Protein AF-A0A372DDS8-F1 (afdb_monomer)

Solvent-accessible surface area (backbone atoms only — not comparable to full-atom values): 10252 Å² total; per-residue (Å²): 140,51,72,67,59,53,51,47,50,56,51,50,57,48,47,54,55,52,49,53,53,50,49,47,32,69,73,62,46,37,42,80,43,96,89,69,51,74,50,61,45,84,91,58,86,78,74,44,76,42,75,35,84,62,76,68,61,48,65,45,25,62,68,53,42,38,53,52,54,51,45,44,57,75,54,76,86,80,78,94,64,94,63,60,72,71,57,53,49,55,48,51,55,49,43,53,49,32,52,55,50,35,52,54,48,53,53,40,30,74,77,38,58,76,42,62,85,48,73,48,65,52,51,46,51,39,24,45,69,59,49,49,62,52,47,79,70,40,88,48,75,69,37,45,54,54,57,62,49,46,54,61,88,54,79,80,86,72,50,44,67,68,61,45,48,52,52,32,51,55,55,63,76,73,110

Sequence (175 aa):
MNLFLDLSKSLLDSQFQINKHEIFIRRNESLLMEDGVVCHLSNREIVRVSVTLLDFGSFQDRTIISQFLESMLRGRLDISSVVSDSEQEQISEMNEKFNKFRDQFKELGSLAPQTIDKPFYN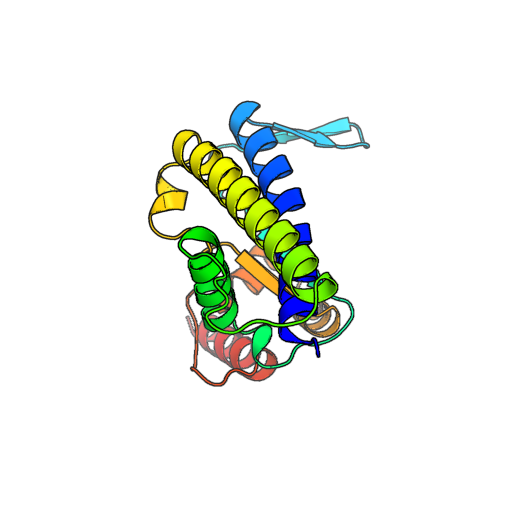CWFLSLPQLLIILDHVKTADDLQREIWKTRNFSASSLDFYMEYDWARYLYSKA

Secondary structure (DSSP, 8-state):
--HHHHHHHHHHHHHHHHHHHHHHHHHHSEEE-TTS-EEE-TTPPPPEEEEESS--GGGGSHHHHHHHHHHHHH-----SS---HHHHHHHHHHHHHHHHHHHHHHHHHHH-THHHHSTTTTEEEEEHHHHHHHHTT-SSHHHHHHHHHTTSS---S---HHHHHHHHHHHHT--

Mean predicted aligned error: 5.62 Å

Structure (mmCIF, N/CA/C/O backbone):
data_AF-A0A372DDS8-F1
#
_entry.id   AF-A0A372DDS8-F1
#
loop_
_atom_site.group_PDB
_atom_site.id
_atom_site.type_symbol
_atom_site.label_atom_id
_atom_site.label_alt_id
_atom_site.label_comp_id
_atom_site.label_asym_id
_atom_site.label_entity_id
_atom_site.label_seq_id
_atom_site.pdbx_PDB_ins_code
_atom_site.Cartn_x
_atom_site.Cartn_y
_atom_site.Cartn_z
_atom_site.occupancy
_atom_site.B_iso_or_equiv
_atom_site.auth_seq_id
_atom_site.auth_comp_id
_atom_site.auth_asym_id
_atom_site.auth_atom_id
_atom_site.pdbx_PDB_model_num
ATOM 1 N N . MET A 1 1 ? 9.180 -4.915 -23.527 1.00 47.62 1 MET A N 1
ATOM 2 C CA . MET A 1 1 ? 9.011 -3.493 -23.163 1.00 47.62 1 MET A CA 1
ATOM 3 C C . MET A 1 1 ? 7.509 -3.296 -22.915 1.00 47.62 1 MET A C 1
ATOM 5 O O . MET A 1 1 ? 6.777 -3.398 -23.878 1.00 47.62 1 MET A O 1
ATOM 9 N N . ASN A 1 2 ? 6.940 -3.194 -21.705 1.00 68.88 2 ASN A N 1
ATOM 10 C CA . ASN A 1 2 ? 7.503 -2.625 -20.483 1.00 68.88 2 ASN A CA 1
ATOM 11 C C . ASN A 1 2 ? 6.726 -2.994 -19.181 1.00 68.88 2 ASN A C 1
ATOM 13 O O . ASN A 1 2 ? 6.522 -2.127 -18.344 1.00 68.88 2 ASN A O 1
ATOM 17 N N . LEU A 1 3 ? 6.339 -4.265 -18.953 1.00 70.81 3 LEU A N 1
ATOM 18 C CA . LEU A 1 3 ? 5.601 -4.688 -17.733 1.00 70.81 3 LEU A CA 1
ATOM 19 C C . LEU A 1 3 ? 6.209 -4.140 -16.425 1.00 70.81 3 LEU A C 1
ATOM 21 O O . LEU A 1 3 ? 5.486 -3.684 -15.548 1.00 70.81 3 LEU A O 1
ATOM 25 N N . PHE A 1 4 ? 7.542 -4.134 -16.321 1.00 73.69 4 PHE A N 1
ATOM 26 C CA . PHE A 1 4 ? 8.255 -3.542 -15.189 1.00 73.69 4 PHE A CA 1
ATOM 27 C C . PHE A 1 4 ? 8.025 -2.030 -15.068 1.00 73.69 4 PHE A C 1
ATOM 29 O O . PHE A 1 4 ? 7.764 -1.552 -13.967 1.00 73.69 4 PHE A O 1
ATOM 36 N N . LEU A 1 5 ? 8.113 -1.266 -16.163 1.00 74.88 5 LEU A N 1
ATOM 37 C CA . LEU A 1 5 ? 7.866 0.178 -16.125 1.00 74.88 5 LEU A CA 1
ATOM 38 C C . LEU A 1 5 ? 6.388 0.495 -15.893 1.00 74.88 5 LEU A C 1
ATOM 40 O O . LEU A 1 5 ? 6.103 1.450 -15.179 1.00 74.88 5 LEU A O 1
ATOM 44 N N . ASP A 1 6 ? 5.464 -0.298 -16.429 1.00 78.44 6 ASP A N 1
ATOM 45 C CA . ASP A 1 6 ? 4.026 -0.106 -16.220 1.00 78.44 6 ASP A CA 1
ATOM 46 C C . ASP A 1 6 ? 3.641 -0.393 -14.764 1.00 78.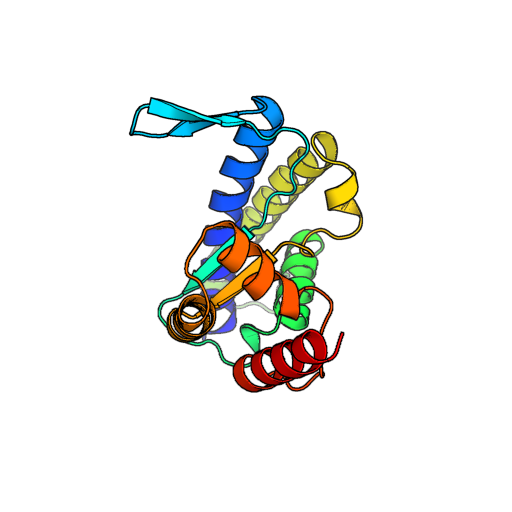44 6 ASP A C 1
ATOM 48 O O . ASP A 1 6 ? 2.978 0.430 -14.129 1.00 78.44 6 ASP A O 1
ATOM 52 N N . LEU A 1 7 ? 4.146 -1.495 -14.195 1.00 79.31 7 LEU A N 1
ATOM 53 C CA . LEU A 1 7 ? 4.013 -1.802 -12.770 1.00 79.31 7 LEU A CA 1
ATOM 54 C C . LEU A 1 7 ? 4.662 -0.710 -11.915 1.00 79.31 7 LEU A C 1
ATOM 56 O O . LEU A 1 7 ? 4.039 -0.217 -10.979 1.00 79.31 7 LEU A O 1
ATOM 60 N N . SER A 1 8 ? 5.884 -0.289 -12.260 1.00 78.94 8 SER A N 1
ATOM 61 C CA . SER A 1 8 ? 6.601 0.767 -11.537 1.00 78.94 8 SER A CA 1
ATOM 62 C C . SER A 1 8 ? 5.814 2.066 -11.524 1.00 78.94 8 SER A C 1
ATOM 64 O O . SER A 1 8 ? 5.649 2.663 -10.467 1.00 78.94 8 SER A O 1
ATOM 66 N N . LYS A 1 9 ? 5.304 2.499 -12.682 1.00 81.94 9 LYS A N 1
ATOM 67 C CA . LYS A 1 9 ? 4.507 3.722 -12.805 1.00 81.94 9 LYS A CA 1
ATOM 68 C C . LYS A 1 9 ? 3.212 3.600 -12.011 1.00 81.94 9 LYS A C 1
ATOM 70 O O . LYS A 1 9 ? 2.970 4.440 -11.156 1.00 81.94 9 LYS A O 1
ATOM 75 N N . SER A 1 10 ? 2.426 2.545 -12.233 1.00 83.62 10 SER A N 1
ATOM 76 C CA . SER A 1 10 ? 1.137 2.356 -11.557 1.00 83.62 10 SER A CA 1
ATOM 77 C C . SER A 1 10 ? 1.288 2.293 -10.036 1.00 83.62 10 SER A C 1
ATOM 79 O O . SER A 1 10 ? 0.576 2.987 -9.308 1.00 83.62 10 SER A O 1
ATOM 81 N N . LEU A 1 11 ? 2.256 1.513 -9.553 1.00 85.88 11 LEU A N 1
ATOM 82 C CA . LEU A 1 11 ? 2.488 1.347 -8.129 1.00 85.88 11 LEU A CA 1
ATOM 83 C C . LEU A 1 11 ? 3.044 2.630 -7.499 1.00 85.88 11 LEU A C 1
ATOM 85 O O . LEU A 1 11 ? 2.504 3.077 -6.490 1.00 85.88 11 LEU A O 1
ATOM 89 N N . LEU A 1 12 ? 4.070 3.258 -8.086 1.00 87.69 12 LEU A N 1
ATOM 90 C CA . LEU A 1 12 ? 4.645 4.495 -7.541 1.00 87.69 12 LEU A CA 1
ATOM 91 C C . LEU A 1 12 ? 3.653 5.650 -7.555 1.00 87.69 12 LEU A C 1
ATOM 93 O O . LEU A 1 12 ? 3.563 6.371 -6.567 1.00 87.69 12 LEU A O 1
ATOM 97 N N . ASP A 1 13 ? 2.894 5.818 -8.636 1.00 88.62 13 ASP A N 1
ATOM 98 C CA . ASP A 1 13 ? 1.908 6.892 -8.746 1.00 88.62 13 ASP A CA 1
ATOM 99 C C . ASP A 1 13 ? 0.802 6.732 -7.691 1.00 88.62 13 ASP A C 1
ATOM 101 O O . ASP A 1 13 ? 0.437 7.710 -7.032 1.00 88.62 13 ASP A O 1
ATOM 105 N N . SER A 1 14 ? 0.362 5.495 -7.429 1.00 90.19 14 SER A N 1
ATOM 106 C CA . SER A 1 14 ? -0.545 5.192 -6.317 1.00 90.19 14 SER A CA 1
ATOM 107 C C . SER A 1 14 ? 0.087 5.509 -4.955 1.00 90.19 14 SER A C 1
ATOM 109 O O . SER A 1 14 ? -0.499 6.222 -4.136 1.00 90.19 14 SER A O 1
ATOM 111 N N . GLN A 1 15 ? 1.325 5.059 -4.720 1.00 90.56 15 GLN A N 1
ATOM 112 C CA . GLN A 1 15 ? 2.032 5.327 -3.465 1.00 90.56 15 GLN A CA 1
ATOM 113 C C . GLN A 1 15 ? 2.264 6.827 -3.237 1.00 90.56 15 GLN A C 1
ATOM 115 O O . GLN A 1 15 ? 2.122 7.291 -2.109 1.00 90.56 15 GLN A O 1
ATOM 120 N N . PHE A 1 16 ? 2.547 7.616 -4.279 1.00 90.94 16 PHE A N 1
ATOM 121 C CA . PHE A 1 16 ? 2.693 9.069 -4.163 1.00 90.94 16 PHE A CA 1
ATOM 122 C C . PHE A 1 16 ? 1.429 9.740 -3.650 1.00 90.94 16 PHE A C 1
ATOM 124 O O . PHE A 1 16 ? 1.506 10.633 -2.802 1.00 90.94 16 PHE A O 1
ATOM 131 N N . GLN A 1 17 ? 0.271 9.356 -4.189 1.00 90.75 17 GLN A N 1
ATOM 132 C CA . GLN A 1 17 ? -0.999 9.918 -3.749 1.00 90.75 17 GLN A CA 1
ATOM 133 C C . GLN A 1 17 ? -1.305 9.507 -2.317 1.00 90.75 17 GLN A C 1
ATOM 135 O O . GLN A 1 17 ? -1.624 10.361 -1.491 1.00 90.75 17 GLN A O 1
ATOM 140 N N . ILE A 1 18 ? -1.153 8.223 -2.004 1.00 92.56 18 ILE A N 1
ATOM 141 C CA . ILE A 1 18 ? -1.417 7.694 -0.670 1.00 92.56 18 ILE A CA 1
ATOM 142 C C . ILE A 1 18 ? -0.507 8.355 0.374 1.00 92.56 18 ILE A C 1
ATOM 144 O O . ILE A 1 18 ? -0.996 8.831 1.396 1.00 92.56 18 ILE A O 1
ATOM 148 N N . ASN A 1 19 ? 0.794 8.475 0.096 1.00 92.00 19 ASN A N 1
ATOM 149 C CA . ASN A 1 19 ? 1.750 9.102 1.006 1.00 92.00 19 ASN A CA 1
ATOM 150 C C . ASN A 1 19 ? 1.410 10.573 1.277 1.00 92.00 19 ASN A C 1
ATOM 152 O O . ASN A 1 19 ? 1.530 11.019 2.413 1.00 92.00 19 ASN A O 1
ATOM 156 N N . LYS A 1 20 ? 0.947 11.333 0.272 1.00 92.38 20 LYS A N 1
ATOM 157 C CA . LYS A 1 20 ? 0.493 12.722 0.486 1.00 92.38 20 LYS A CA 1
ATOM 158 C C . LYS A 1 20 ? -0.660 12.792 1.483 1.00 92.38 20 LYS A C 1
ATOM 160 O O . LYS A 1 20 ? -0.633 13.637 2.374 1.00 92.38 20 LYS A O 1
ATOM 165 N N . HIS A 1 21 ? -1.647 11.908 1.342 1.00 91.88 21 HIS A N 1
ATOM 166 C CA . HIS A 1 21 ? -2.780 11.851 2.264 1.00 91.88 21 HIS A CA 1
ATOM 167 C C . HIS A 1 21 ? -2.338 11.407 3.659 1.00 91.88 21 HIS A C 1
ATOM 169 O O . HIS A 1 21 ? -2.759 11.999 4.647 1.00 91.88 21 HIS A O 1
ATOM 175 N N . GLU A 1 22 ? -1.438 10.428 3.760 1.00 92.56 22 GLU A N 1
ATOM 176 C CA . GLU A 1 22 ? -0.897 9.996 5.048 1.00 92.56 22 GLU A CA 1
ATOM 177 C C . GLU A 1 22 ? -0.126 11.124 5.752 1.00 92.56 22 GLU A C 1
ATOM 179 O O . GLU A 1 22 ? -0.385 11.399 6.922 1.00 92.56 22 GLU A O 1
ATOM 184 N N . ILE A 1 23 ? 0.757 11.832 5.041 1.00 93.38 23 ILE A N 1
ATOM 185 C CA . ILE A 1 23 ? 1.468 13.014 5.556 1.00 93.38 23 ILE A CA 1
ATOM 186 C C . ILE A 1 23 ? 0.467 14.067 6.039 1.00 93.38 23 ILE A C 1
ATOM 188 O O . ILE A 1 23 ? 0.625 14.622 7.127 1.00 93.38 23 ILE A O 1
ATOM 192 N N . PHE A 1 24 ? -0.572 14.339 5.245 1.00 93.75 24 PHE A N 1
ATOM 193 C CA . PHE A 1 24 ? -1.610 15.300 5.600 1.00 93.75 24 PHE A CA 1
ATOM 194 C C . PHE A 1 24 ? -2.326 14.905 6.898 1.00 93.75 24 PHE A C 1
ATOM 196 O O . PHE A 1 24 ? -2.412 15.720 7.815 1.00 93.75 24 PHE A O 1
ATOM 203 N N . ILE A 1 25 ? -2.790 13.660 7.013 1.00 93.81 25 ILE A N 1
ATOM 204 C CA . ILE A 1 25 ? -3.522 13.181 8.193 1.00 93.81 25 ILE A CA 1
ATOM 205 C C . ILE A 1 25 ? -2.618 13.175 9.428 1.00 93.81 25 ILE A C 1
ATOM 207 O O . ILE A 1 25 ? -3.050 13.593 10.497 1.00 93.81 25 ILE A O 1
ATOM 211 N N . ARG A 1 26 ? -1.352 12.764 9.293 1.00 92.88 26 ARG A N 1
ATOM 212 C CA . ARG A 1 26 ? -0.390 12.755 10.407 1.00 92.88 26 ARG A CA 1
ATOM 213 C C . ARG A 1 26 ? -0.018 14.153 10.895 1.00 92.88 26 ARG A C 1
ATOM 215 O O . ARG A 1 26 ? 0.264 14.320 12.071 1.00 92.88 26 ARG A O 1
ATOM 222 N N . ARG A 1 27 ? -0.027 15.162 10.020 1.00 93.75 27 ARG A N 1
ATOM 223 C CA . ARG A 1 27 ? 0.198 16.564 10.415 1.00 93.75 27 ARG A CA 1
ATOM 224 C C . ARG A 1 27 ? -0.995 17.188 11.123 1.00 93.75 27 ARG A C 1
ATOM 226 O O . ARG A 1 27 ? -0.809 17.982 12.036 1.00 93.75 27 ARG A O 1
ATOM 233 N N . ASN A 1 28 ? -2.198 16.879 10.649 1.00 94.06 28 ASN A N 1
ATOM 234 C CA . ASN A 1 28 ? -3.423 17.545 11.088 1.00 94.06 28 ASN A CA 1
ATOM 235 C C . ASN A 1 28 ? -4.210 16.737 12.132 1.00 94.06 28 ASN A C 1
ATOM 237 O O . ASN A 1 28 ? -5.252 17.202 12.593 1.00 94.06 28 ASN A O 1
ATOM 241 N N . GLU A 1 29 ? -3.766 15.517 12.464 1.00 93.94 29 GLU A N 1
ATOM 242 C CA . GLU A 1 29 ? -4.439 14.556 13.361 1.00 93.94 29 GLU A CA 1
ATOM 243 C C . GLU A 1 29 ? -5.888 14.217 12.946 1.00 93.94 29 GLU A C 1
ATOM 245 O O . GLU A 1 29 ? -6.637 13.574 13.686 1.00 93.94 29 GLU A O 1
ATOM 250 N N . SER A 1 30 ? -6.316 14.653 11.759 1.00 94.00 30 SER A N 1
ATOM 251 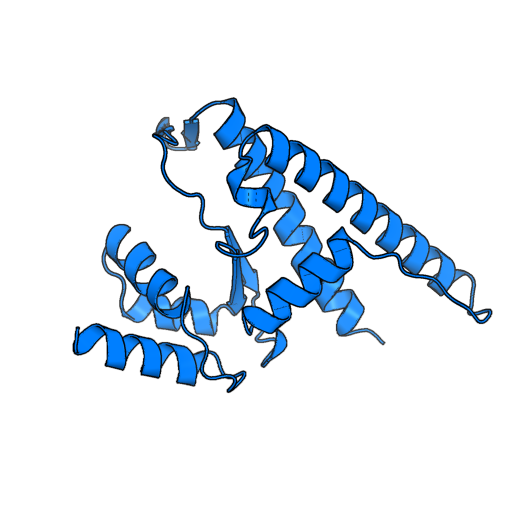C CA . SER A 1 30 ? -7.692 14.551 11.288 1.00 94.00 30 SER A CA 1
ATOM 252 C C . SER A 1 30 ? -7.820 14.756 9.776 1.00 94.00 30 SER A C 1
ATOM 254 O O . SER A 1 30 ? -6.945 15.332 9.127 1.00 94.00 30 SER A O 1
ATOM 256 N N . LEU A 1 31 ? -8.934 14.274 9.222 1.00 92.50 31 LEU A N 1
ATOM 257 C CA . LEU A 1 31 ? -9.362 14.460 7.838 1.00 92.50 31 LEU A CA 1
ATOM 258 C C . LEU A 1 31 ? -10.833 14.886 7.820 1.00 92.50 31 LEU A C 1
ATOM 260 O O . LEU A 1 31 ? -11.667 14.199 8.408 1.00 92.50 31 LEU A O 1
ATOM 264 N N . LEU A 1 32 ? -11.153 15.989 7.143 1.00 92.44 32 LEU A N 1
ATOM 265 C CA . LEU A 1 32 ? -12.536 16.392 6.878 1.00 92.44 32 LEU A CA 1
ATOM 266 C C . LEU A 1 32 ? -13.016 15.729 5.583 1.00 92.44 32 LEU A C 1
ATOM 268 O O . LEU A 1 32 ? -12.399 15.905 4.534 1.00 92.44 32 LEU A O 1
ATOM 272 N N . MET A 1 33 ? -14.105 14.978 5.675 1.00 90.00 33 MET A N 1
ATOM 273 C CA . MET A 1 33 ? -14.760 14.309 4.555 1.00 90.00 33 MET A CA 1
ATOM 274 C C . MET A 1 33 ? -15.754 15.257 3.867 1.00 90.00 33 MET A C 1
ATOM 276 O O . MET A 1 33 ? -16.203 16.241 4.458 1.00 90.00 33 MET A O 1
ATOM 280 N N . GLU A 1 34 ? -16.119 14.962 2.617 1.00 91.00 34 GLU A N 1
ATOM 281 C CA . GLU A 1 34 ? -17.042 15.801 1.829 1.00 91.00 34 GLU A CA 1
ATOM 282 C C . GLU A 1 34 ? -18.446 15.908 2.443 1.00 91.00 34 GLU A C 1
ATOM 284 O O . GLU A 1 34 ? -19.114 16.928 2.293 1.00 91.00 34 GLU A O 1
ATOM 289 N N . ASP A 1 35 ? -18.880 14.883 3.175 1.00 93.44 35 ASP A N 1
ATOM 290 C CA . ASP A 1 35 ? -20.150 14.849 3.909 1.00 93.44 35 ASP A CA 1
ATOM 291 C C . ASP A 1 35 ? -20.107 15.620 5.246 1.00 93.44 35 ASP A C 1
ATOM 293 O O . ASP A 1 35 ? -21.093 15.654 5.983 1.00 93.44 35 ASP A O 1
ATOM 297 N N . GLY A 1 36 ? -18.974 16.257 5.560 1.00 93.31 36 GLY A N 1
ATOM 298 C CA . GLY A 1 36 ? -18.748 17.015 6.787 1.00 93.31 36 GLY A CA 1
ATOM 299 C C . GLY A 1 36 ? -18.276 16.171 7.973 1.00 93.31 36 GLY A C 1
ATOM 300 O O . GLY A 1 36 ? -18.020 16.728 9.043 1.00 93.31 36 GLY A O 1
ATOM 301 N N . VAL A 1 37 ? -18.129 14.851 7.817 1.00 93.38 37 VAL A N 1
ATOM 302 C CA . VAL A 1 37 ? -17.613 13.977 8.876 1.00 93.38 37 VAL A CA 1
ATOM 303 C C . VAL A 1 37 ? -16.117 14.222 9.074 1.00 93.38 37 VAL A C 1
ATOM 305 O O . VAL A 1 37 ? -15.344 14.272 8.121 1.00 93.38 37 VAL A O 1
ATOM 308 N N . VAL A 1 38 ? -15.678 14.344 10.329 1.00 93.81 38 VAL A N 1
ATOM 309 C CA . VAL A 1 38 ? -14.254 14.459 10.672 1.00 93.81 38 VAL A CA 1
ATOM 310 C C . VAL A 1 38 ? -13.728 13.107 11.144 1.00 93.81 38 VAL A C 1
ATOM 312 O O . VAL A 1 38 ? -14.181 12.551 12.143 1.00 93.81 38 VAL A O 1
ATOM 315 N N . CYS A 1 39 ? -12.739 12.579 10.431 1.00 89.62 39 CYS A N 1
ATOM 316 C CA . CYS A 1 39 ? -12.045 11.346 10.769 1.00 89.62 39 CYS A CA 1
ATOM 317 C C . CYS A 1 39 ? -10.747 11.675 11.516 1.00 89.62 39 CYS A C 1
ATOM 319 O O . CYS A 1 39 ? -9.787 12.143 10.910 1.00 89.62 39 CYS A O 1
ATOM 321 N N . HIS A 1 40 ? -10.701 11.438 12.827 1.00 93.44 40 HIS A N 1
ATOM 322 C CA . HIS A 1 40 ? -9.515 11.696 13.656 1.00 93.44 40 HIS A CA 1
ATOM 323 C C . HIS A 1 40 ? -8.522 10.538 13.614 1.00 93.44 40 HIS A C 1
ATOM 325 O O . HIS A 1 40 ? -8.928 9.386 13.727 1.00 93.44 40 HIS A O 1
ATOM 331 N N . LEU A 1 41 ? -7.219 10.801 13.509 1.00 91.31 41 LEU A N 1
ATOM 332 C CA . LEU A 1 41 ? -6.219 9.731 13.504 1.00 91.31 41 LEU A CA 1
ATOM 333 C C . LEU A 1 41 ? -6.257 8.943 14.819 1.00 91.31 41 LEU A C 1
ATOM 335 O O . LEU A 1 41 ? -6.310 7.718 14.778 1.00 91.31 41 LEU A O 1
ATOM 339 N N . SER A 1 42 ? -6.315 9.628 15.966 1.00 89.88 42 SER A N 1
ATOM 340 C CA . SER A 1 42 ? -6.524 9.021 17.294 1.00 89.88 42 SER A CA 1
ATOM 341 C C . SER A 1 42 ? -5.577 7.850 17.588 1.00 89.88 42 SER A C 1
ATOM 343 O O . SER A 1 42 ? -5.996 6.818 18.108 1.00 89.88 42 SER A O 1
ATOM 345 N N . ASN A 1 43 ? -4.301 7.996 17.218 1.00 85.69 43 ASN A N 1
ATOM 346 C CA . ASN A 1 43 ? -3.274 6.958 17.355 1.00 85.69 43 ASN A CA 1
ATOM 347 C C . ASN A 1 43 ? -3.591 5.633 16.617 1.00 85.69 43 ASN A C 1
ATOM 349 O O . ASN A 1 43 ? -3.027 4.587 16.936 1.00 85.69 43 ASN A O 1
ATOM 353 N N . ARG A 1 44 ? -4.501 5.655 15.633 1.00 88.62 44 ARG A N 1
ATOM 354 C CA . ARG A 1 44 ? -4.798 4.510 14.765 1.00 88.62 44 ARG A CA 1
ATOM 355 C C . ARG A 1 44 ? -3.706 4.343 13.712 1.00 88.62 44 ARG A C 1
ATOM 357 O O . ARG A 1 44 ? -3.069 5.305 13.282 1.00 88.62 44 ARG A O 1
ATOM 364 N N . GLU A 1 45 ? -3.505 3.107 13.269 1.00 87.44 45 GLU A N 1
ATOM 365 C CA . GLU A 1 45 ? -2.629 2.829 12.133 1.00 87.44 45 GLU A CA 1
ATOM 366 C C . GLU A 1 45 ? -3.312 3.192 10.812 1.00 87.44 45 GLU A C 1
ATOM 368 O O . GLU A 1 45 ? -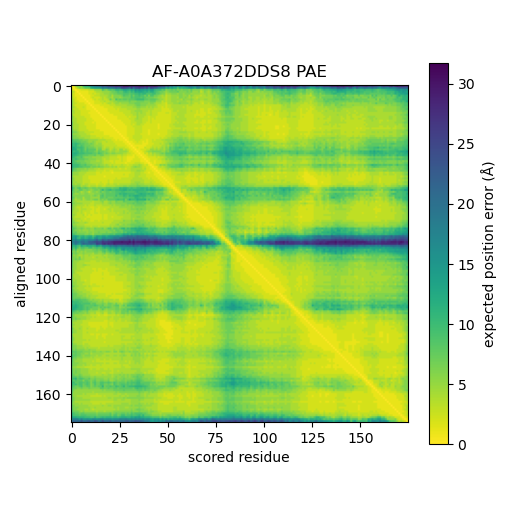4.509 2.967 10.633 1.00 87.44 45 GLU A O 1
ATOM 373 N N . ILE A 1 46 ? -2.529 3.708 9.863 1.00 90.19 46 ILE A N 1
ATOM 374 C CA . ILE A 1 46 ? -2.984 3.955 8.495 1.00 90.19 46 ILE A CA 1
ATOM 375 C C . ILE A 1 46 ? -2.655 2.724 7.650 1.00 90.19 46 ILE A C 1
ATOM 377 O O . ILE A 1 46 ? -1.504 2.289 7.567 1.00 90.19 46 ILE A O 1
ATOM 381 N N . VAL A 1 47 ? -3.694 2.164 7.036 1.00 91.06 47 VAL A N 1
ATOM 382 C CA . VAL A 1 47 ? -3.617 1.063 6.072 1.00 91.06 47 VAL A CA 1
ATOM 383 C C . VAL A 1 47 ? -3.637 1.665 4.672 1.00 91.06 47 VAL A C 1
ATOM 385 O O . VAL A 1 47 ? -4.521 2.453 4.342 1.00 91.06 47 VAL A O 1
ATOM 388 N N . ARG A 1 48 ? -2.665 1.289 3.841 1.00 91.94 48 ARG A N 1
ATOM 389 C CA . ARG A 1 48 ? -2.519 1.769 2.466 1.00 91.94 48 ARG A CA 1
ATOM 390 C C . ARG A 1 48 ? -2.922 0.668 1.501 1.00 91.94 48 ARG A C 1
ATOM 392 O O . ARG A 1 48 ? -2.268 -0.370 1.453 1.00 91.94 48 ARG A O 1
ATOM 399 N N . VAL A 1 49 ? -3.978 0.900 0.728 1.00 92.31 49 VAL A N 1
ATOM 400 C CA . VAL A 1 49 ? -4.491 -0.069 -0.247 1.00 92.31 49 VAL A CA 1
ATOM 401 C C . VAL A 1 49 ? -4.501 0.580 -1.622 1.00 92.31 49 VAL A C 1
ATOM 403 O O . VAL A 1 49 ? -5.229 1.534 -1.868 1.00 92.31 49 VAL A O 1
ATOM 406 N N . SER A 1 50 ? -3.655 0.071 -2.507 1.00 92.44 50 SER A N 1
ATOM 407 C CA . SER A 1 50 ? -3.645 0.407 -3.928 1.00 92.44 50 SER A CA 1
ATOM 408 C C . SER A 1 50 ? -4.447 -0.648 -4.682 1.00 92.44 50 SER A C 1
ATOM 410 O O . SER A 1 50 ? -4.225 -1.839 -4.470 1.00 92.44 50 SER A O 1
ATOM 412 N N . VAL A 1 51 ? -5.367 -0.229 -5.548 1.00 91.62 51 VAL A N 1
ATOM 413 C CA . VAL A 1 51 ? -6.253 -1.147 -6.277 1.00 91.62 51 VAL A CA 1
ATOM 414 C C . VAL A 1 51 ? -6.045 -0.981 -7.774 1.00 91.62 51 VAL A C 1
ATOM 416 O O . VAL A 1 51 ? -6.101 0.136 -8.288 1.00 91.62 51 VAL A O 1
ATOM 419 N N . THR A 1 52 ? -5.826 -2.086 -8.478 1.00 90.44 52 THR A N 1
ATOM 420 C CA . THR A 1 52 ? -5.712 -2.117 -9.939 1.00 90.44 52 THR A CA 1
ATOM 421 C C . THR A 1 52 ? -6.876 -2.861 -10.564 1.00 90.44 52 THR A C 1
ATOM 423 O O . THR A 1 52 ? -7.417 -3.798 -9.987 1.00 90.44 52 THR A O 1
ATOM 426 N N . LEU A 1 53 ? -7.269 -2.466 -11.777 1.00 86.38 53 LEU A N 1
ATOM 427 C CA . LEU A 1 53 ? -8.346 -3.160 -12.486 1.00 86.38 53 LEU A CA 1
ATOM 428 C C . LEU A 1 53 ? -7.939 -4.590 -12.867 1.00 86.38 53 LEU A C 1
ATOM 430 O O . LEU A 1 53 ? -8.730 -5.518 -12.730 1.00 86.38 53 LEU A O 1
ATOM 434 N N . LEU A 1 54 ? -6.704 -4.744 -13.346 1.00 81.50 54 LEU A N 1
ATOM 435 C CA . LEU A 1 54 ? -6.153 -6.019 -13.786 1.00 81.50 54 LEU A CA 1
ATOM 436 C C . LEU A 1 54 ? -5.329 -6.680 -12.682 1.00 81.50 54 LEU A C 1
ATOM 438 O O . LEU A 1 54 ? -4.759 -6.012 -11.812 1.00 81.50 54 LEU A O 1
ATOM 442 N N . ASP A 1 55 ? -5.281 -8.004 -12.757 1.00 78.81 55 ASP A N 1
ATOM 443 C CA . ASP A 1 55 ? -4.423 -8.854 -11.943 1.00 78.81 55 ASP A CA 1
ATOM 444 C C . ASP A 1 55 ? -2.996 -8.836 -12.513 1.00 78.81 55 ASP A C 1
ATOM 446 O O . ASP A 1 55 ? -2.799 -8.980 -13.723 1.00 78.81 55 ASP A O 1
ATOM 450 N N . PHE A 1 56 ? -2.007 -8.619 -11.644 1.00 80.75 56 PHE A N 1
ATOM 451 C CA . PHE A 1 56 ? -0.583 -8.677 -11.997 1.00 80.75 56 PHE A CA 1
ATOM 452 C C . PHE A 1 56 ? 0.065 -10.006 -11.553 1.00 80.75 56 PHE A C 1
ATOM 454 O O . PHE A 1 56 ? 1.291 -10.140 -11.560 1.00 80.75 56 PHE A O 1
ATOM 461 N N . GLY A 1 57 ? -0.743 -10.997 -11.173 1.00 83.75 57 GLY A N 1
ATOM 462 C CA . GLY A 1 57 ? -0.323 -12.312 -10.711 1.00 83.75 57 GLY A CA 1
ATOM 463 C C . GLY A 1 57 ? 0.552 -12.213 -9.467 1.00 83.75 57 GLY A C 1
ATOM 464 O O . GLY A 1 57 ? 0.245 -11.489 -8.521 1.00 83.75 57 GLY A O 1
ATOM 465 N N . SER A 1 58 ? 1.705 -12.881 -9.502 1.00 80.75 58 SER A N 1
ATOM 466 C CA . SER A 1 58 ? 2.669 -12.883 -8.397 1.00 80.75 58 SER A CA 1
ATOM 467 C C . SER A 1 58 ? 3.160 -11.488 -8.000 1.00 80.75 58 SER A C 1
ATOM 469 O O . SER A 1 58 ? 3.608 -11.301 -6.879 1.00 80.75 58 SER A O 1
ATOM 471 N N . PHE A 1 59 ? 3.070 -10.475 -8.867 1.00 79.12 59 PHE A N 1
ATOM 472 C CA . PHE A 1 59 ? 3.443 -9.101 -8.503 1.00 79.12 59 PHE A CA 1
ATOM 473 C C . PHE A 1 59 ? 2.457 -8.425 -7.538 1.00 79.12 59 PHE A C 1
ATOM 475 O O . PHE A 1 59 ? 2.713 -7.303 -7.107 1.00 79.12 59 PHE A O 1
ATOM 482 N N . GLN A 1 60 ? 1.352 -9.090 -7.193 1.00 80.94 60 GLN A N 1
ATOM 483 C CA . GLN A 1 60 ? 0.447 -8.686 -6.114 1.00 80.94 60 GLN A CA 1
ATOM 484 C C . GLN A 1 60 ? 0.752 -9.386 -4.781 1.00 80.94 60 GLN A C 1
ATOM 486 O O . GLN A 1 60 ? 0.132 -9.082 -3.762 1.00 80.94 60 GLN A O 1
ATOM 491 N N . ASP A 1 61 ? 1.758 -10.266 -4.755 1.00 87.88 61 ASP A N 1
ATOM 492 C CA . ASP A 1 61 ? 2.302 -10.804 -3.515 1.00 87.88 61 ASP A CA 1
ATOM 493 C C . ASP A 1 61 ? 2.949 -9.692 -2.675 1.00 87.88 61 ASP A C 1
ATOM 495 O O . ASP A 1 61 ? 3.744 -8.875 -3.155 1.00 87.88 61 ASP A O 1
ATOM 499 N N . ARG A 1 62 ? 2.625 -9.670 -1.380 1.00 86.31 62 ARG A N 1
ATOM 500 C CA . ARG A 1 62 ? 3.031 -8.591 -0.471 1.00 86.31 62 ARG A CA 1
ATOM 501 C C . ARG A 1 62 ? 4.536 -8.542 -0.249 1.00 86.31 62 ARG A C 1
ATOM 503 O O . ARG A 1 62 ? 5.083 -7.447 -0.083 1.00 86.31 62 ARG A O 1
ATOM 510 N N . THR A 1 63 ? 5.207 -9.690 -0.236 1.00 85.81 63 THR A N 1
ATOM 511 C CA . THR A 1 63 ? 6.662 -9.759 -0.098 1.00 85.81 63 THR A CA 1
ATOM 512 C C . THR A 1 63 ? 7.328 -9.196 -1.347 1.00 85.81 63 THR A C 1
ATOM 514 O O . THR A 1 63 ? 8.229 -8.365 -1.218 1.00 85.81 63 THR A O 1
ATOM 517 N N . ILE A 1 64 ? 6.833 -9.549 -2.536 1.00 88.19 64 ILE A N 1
ATOM 518 C CA . ILE A 1 64 ? 7.333 -9.007 -3.807 1.00 88.19 64 ILE A CA 1
ATOM 519 C C . ILE A 1 64 ? 7.136 -7.488 -3.871 1.00 88.19 64 ILE A C 1
ATOM 521 O O . ILE A 1 64 ? 8.100 -6.761 -4.109 1.00 88.19 64 ILE A O 1
ATOM 525 N N . ILE A 1 65 ? 5.927 -6.985 -3.599 1.00 88.94 65 ILE A N 1
ATOM 526 C CA . ILE A 1 65 ? 5.629 -5.540 -3.618 1.00 88.94 65 ILE A CA 1
ATOM 527 C C . ILE A 1 65 ? 6.515 -4.779 -2.629 1.00 88.94 65 ILE A C 1
ATOM 529 O O . ILE A 1 65 ? 7.054 -3.723 -2.963 1.00 88.94 65 ILE A O 1
ATOM 533 N N . SER A 1 66 ? 6.676 -5.305 -1.412 1.00 89.06 66 SER A N 1
ATOM 534 C CA . SER A 1 66 ? 7.483 -4.650 -0.377 1.00 89.06 66 SER A CA 1
ATOM 535 C C . SER A 1 66 ? 8.944 -4.546 -0.807 1.00 89.06 66 SER A C 1
ATOM 537 O O . SER A 1 66 ? 9.514 -3.459 -0.765 1.00 89.06 66 SER A O 1
ATOM 539 N N . GLN A 1 67 ? 9.535 -5.638 -1.301 1.00 89.12 67 GLN A N 1
ATOM 540 C CA . GLN A 1 67 ? 10.913 -5.639 -1.804 1.00 89.12 67 GLN A CA 1
ATOM 541 C C . GLN A 1 67 ? 11.090 -4.707 -3.003 1.00 89.12 67 GLN A C 1
ATOM 543 O O . GLN A 1 67 ? 12.101 -4.010 -3.119 1.00 89.12 67 GLN A O 1
ATOM 548 N N . PHE A 1 68 ? 10.099 -4.665 -3.888 1.00 89.12 68 PHE A N 1
ATOM 549 C CA . PHE A 1 68 ? 10.103 -3.799 -5.055 1.00 89.12 68 PHE A CA 1
ATOM 550 C C . PHE A 1 68 ? 10.091 -2.314 -4.663 1.00 89.12 68 PHE A C 1
ATOM 552 O O . PHE A 1 68 ? 10.944 -1.547 -5.112 1.00 89.12 68 PHE A O 1
ATOM 559 N N . LEU A 1 69 ? 9.198 -1.913 -3.754 1.00 90.25 69 LEU A N 1
ATOM 560 C CA . LEU A 1 69 ? 9.132 -0.543 -3.241 1.00 90.25 69 LEU A CA 1
ATOM 561 C C . LEU A 1 69 ? 10.373 -0.157 -2.423 1.00 90.25 69 LEU A C 1
ATOM 563 O O . LEU A 1 69 ? 10.864 0.966 -2.545 1.00 90.25 69 LEU A O 1
ATOM 567 N N . GLU A 1 70 ? 10.928 -1.076 -1.629 1.00 90.56 70 GLU A N 1
ATOM 568 C CA . GLU A 1 70 ? 12.195 -0.850 -0.919 1.00 90.56 70 GLU A CA 1
ATOM 569 C C . GLU A 1 70 ? 13.362 -0.644 -1.885 1.00 90.56 70 GLU A C 1
ATOM 571 O O . GLU A 1 70 ? 14.205 0.232 -1.667 1.00 90.56 70 GLU A O 1
ATOM 576 N N . SER A 1 71 ? 13.383 -1.405 -2.979 1.00 89.19 71 SER A N 1
ATOM 577 C CA . SER A 1 71 ? 14.383 -1.260 -4.035 1.00 89.19 71 SER A CA 1
ATOM 578 C C . SER A 1 71 ? 14.288 0.109 -4.704 1.00 89.19 71 SER A C 1
ATOM 580 O O . SER A 1 71 ? 15.313 0.734 -4.951 1.00 89.19 71 SER A O 1
ATOM 582 N N . MET A 1 72 ? 13.081 0.634 -4.925 1.00 87.50 72 MET A N 1
ATOM 583 C CA . MET A 1 72 ? 12.877 1.991 -5.456 1.00 87.50 72 MET A CA 1
ATOM 584 C C . MET A 1 72 ? 13.278 3.081 -4.462 1.00 87.50 72 MET A C 1
ATOM 586 O O . MET A 1 72 ? 13.839 4.106 -4.844 1.00 87.50 72 MET A O 1
ATOM 590 N N . LEU A 1 73 ? 13.024 2.857 -3.171 1.00 87.69 73 LEU A N 1
ATOM 591 C CA . LEU A 1 73 ? 13.383 3.800 -2.117 1.00 87.69 73 LEU A CA 1
ATOM 592 C C . LEU A 1 73 ? 14.909 3.961 -1.995 1.00 87.69 73 LEU A C 1
ATOM 594 O O . LEU A 1 73 ? 15.414 5.074 -1.807 1.00 87.69 73 LEU A O 1
ATOM 598 N N . ARG A 1 74 ? 15.651 2.855 -2.116 1.00 87.44 74 ARG A N 1
ATOM 599 C CA . ARG A 1 74 ? 17.108 2.801 -1.896 1.00 87.44 74 ARG A CA 1
ATOM 600 C C . ARG A 1 74 ? 17.931 2.884 -3.180 1.00 87.44 74 ARG A C 1
ATOM 602 O O . ARG A 1 74 ? 19.082 3.307 -3.134 1.00 87.44 74 ARG A O 1
ATOM 609 N N . GLY A 1 75 ? 17.358 2.469 -4.301 1.00 85.00 75 GLY A N 1
ATOM 610 C CA . GLY A 1 75 ? 18.052 2.306 -5.568 1.00 85.00 75 GLY A CA 1
ATOM 611 C C . GLY A 1 75 ? 18.053 3.546 -6.457 1.00 85.00 75 GLY A C 1
ATOM 612 O O . GLY A 1 75 ? 17.458 4.588 -6.165 1.00 85.00 75 GLY A O 1
ATOM 613 N N . ARG A 1 76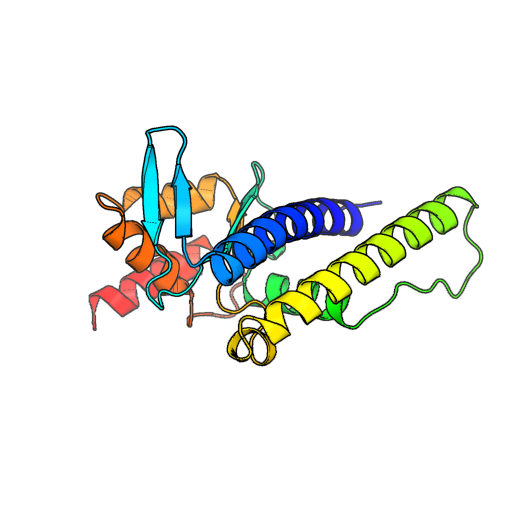 ? 18.750 3.390 -7.580 1.00 83.94 76 ARG A N 1
ATOM 614 C CA . ARG A 1 76 ? 18.769 4.282 -8.737 1.00 83.94 76 ARG A CA 1
ATOM 615 C C . ARG A 1 76 ? 18.902 3.400 -9.973 1.00 83.94 76 ARG A C 1
ATOM 617 O O . ARG A 1 76 ? 19.615 2.400 -9.928 1.00 83.94 76 ARG A O 1
ATOM 624 N N . LEU A 1 77 ? 18.222 3.759 -11.053 1.00 81.00 77 LEU A N 1
ATOM 625 C CA . LEU A 1 77 ? 18.434 3.121 -12.346 1.00 81.00 77 LEU A CA 1
ATOM 626 C C . LEU A 1 77 ? 19.662 3.748 -13.007 1.00 81.00 77 LEU A C 1
ATOM 628 O O . LEU A 1 77 ? 19.734 4.973 -13.138 1.00 81.00 77 LEU A O 1
ATOM 632 N N . ASP A 1 78 ? 20.609 2.908 -13.405 1.00 79.62 78 ASP A N 1
ATOM 633 C CA . ASP A 1 78 ? 21.797 3.300 -14.156 1.00 79.62 78 ASP A CA 1
ATOM 634 C C . ASP A 1 78 ? 21.915 2.413 -15.397 1.00 79.62 78 ASP A C 1
ATOM 636 O O . ASP A 1 78 ? 21.602 1.220 -15.338 1.00 79.62 78 ASP A O 1
ATOM 640 N N . ILE A 1 79 ? 22.335 2.992 -16.521 1.00 70.69 79 ILE A N 1
ATOM 641 C CA . ILE A 1 79 ? 22.521 2.261 -17.774 1.00 70.69 79 ILE A CA 1
ATOM 642 C C . ILE A 1 79 ? 24.012 2.226 -18.083 1.00 70.69 79 ILE A C 1
ATOM 644 O O . ILE A 1 79 ? 24.637 3.250 -18.335 1.00 70.69 79 ILE A O 1
ATOM 648 N N . SER A 1 80 ? 24.581 1.024 -18.116 1.00 66.94 80 SER A N 1
ATOM 649 C CA . SER A 1 80 ? 25.996 0.808 -18.431 1.00 66.94 80 SER A CA 1
ATOM 650 C C . SER A 1 80 ? 26.308 0.776 -19.934 1.00 66.94 80 SER A C 1
ATOM 652 O O . SER A 1 80 ? 27.478 0.749 -20.309 1.00 66.94 80 SER A O 1
ATOM 654 N N . SER A 1 81 ? 25.298 0.774 -20.810 1.00 60.47 81 SER A N 1
ATOM 655 C CA . SER A 1 81 ? 25.467 0.700 -22.268 1.00 60.47 81 SER A CA 1
ATOM 656 C C . SER A 1 81 ? 24.532 1.666 -22.994 1.00 60.47 81 SER A C 1
ATOM 658 O O . SER A 1 81 ? 23.377 1.808 -22.619 1.00 60.47 81 SER A O 1
ATOM 660 N N . VAL A 1 82 ? 25.051 2.367 -24.003 1.00 55.56 82 VAL A N 1
ATOM 661 C CA . VAL A 1 82 ? 24.331 3.419 -24.736 1.00 55.56 82 VAL A CA 1
ATOM 662 C C . VAL A 1 82 ? 23.086 2.833 -25.396 1.00 55.56 82 VAL A C 1
ATOM 664 O O . VAL A 1 82 ? 23.195 2.017 -26.311 1.00 55.56 82 VAL A O 1
ATOM 667 N N . VAL A 1 83 ? 21.914 3.277 -24.952 1.00 66.00 83 VAL A N 1
ATOM 668 C CA . VAL A 1 83 ? 20.651 3.057 -25.655 1.00 66.00 83 VAL A CA 1
ATOM 669 C C . VAL A 1 83 ? 20.043 4.412 -26.000 1.00 66.00 83 VAL A C 1
ATOM 671 O O . VAL A 1 83 ? 20.414 5.421 -25.406 1.00 66.00 83 VAL A O 1
ATOM 674 N N . SER A 1 84 ? 19.194 4.430 -27.029 1.00 77.75 84 SER A N 1
ATOM 675 C CA . SER A 1 84 ? 18.604 5.621 -27.658 1.00 77.75 84 SER A CA 1
ATOM 676 C C . SER A 1 84 ? 18.215 6.738 -26.681 1.00 77.75 84 SER A C 1
ATOM 678 O O . SER A 1 84 ? 17.732 6.448 -25.588 1.00 77.75 84 SER A O 1
ATOM 680 N N . ASP A 1 85 ? 18.295 7.997 -27.127 1.00 79.38 85 ASP A N 1
ATOM 681 C CA . ASP A 1 85 ? 17.951 9.194 -26.336 1.00 79.38 85 ASP A CA 1
ATOM 682 C C . ASP A 1 85 ? 16.602 9.079 -25.593 1.00 79.38 85 ASP A C 1
ATOM 684 O O . ASP A 1 85 ? 16.477 9.504 -24.445 1.00 79.38 85 ASP A O 1
ATOM 688 N N . SER A 1 86 ? 15.605 8.426 -26.206 1.00 80.44 86 SER A N 1
ATOM 689 C CA . SER A 1 86 ? 14.277 8.212 -25.609 1.00 80.44 86 SER A CA 1
ATOM 690 C C . SER A 1 86 ? 14.300 7.337 -24.349 1.00 80.44 86 SER A C 1
ATOM 692 O O . SER A 1 86 ? 13.542 7.575 -23.410 1.00 80.44 86 SER A O 1
ATOM 694 N N . GLU A 1 87 ? 15.161 6.322 -24.294 1.00 77.06 87 GLU A N 1
ATOM 695 C CA . GLU A 1 87 ? 15.275 5.459 -23.115 1.00 77.06 87 GLU A CA 1
ATOM 696 C C . GLU A 1 87 ? 16.036 6.154 -21.985 1.00 77.06 87 GLU A C 1
ATOM 698 O O . GLU A 1 87 ? 15.683 6.012 -20.812 1.00 77.06 87 GLU A O 1
ATOM 703 N N . GLN A 1 88 ? 17.037 6.964 -22.333 1.00 81.81 88 GLN A N 1
ATOM 704 C CA . GLN A 1 88 ? 17.758 7.782 -21.366 1.00 81.81 88 GLN A CA 1
ATOM 705 C C . GLN A 1 88 ? 16.830 8.806 -20.696 1.00 81.81 88 GLN A C 1
ATOM 707 O O . GLN A 1 88 ? 16.891 8.985 -19.476 1.00 81.81 88 GLN A O 1
ATOM 712 N N . GLU A 1 89 ? 15.928 9.420 -21.464 1.00 84.00 89 GLU A N 1
ATOM 713 C CA . GLU A 1 89 ? 14.887 10.310 -20.945 1.00 84.00 89 GLU A CA 1
ATOM 714 C C . GLU A 1 89 ? 13.943 9.572 -19.982 1.00 84.00 89 GLU A C 1
ATOM 716 O O . GLU A 1 89 ? 13.792 9.994 -18.834 1.00 84.00 89 GLU A O 1
ATOM 721 N N . GLN A 1 90 ? 13.403 8.411 -20.377 1.00 82.69 90 GLN A N 1
ATOM 722 C CA . GLN A 1 90 ? 12.523 7.604 -19.514 1.00 82.69 90 GLN A CA 1
ATOM 723 C C . GLN A 1 90 ? 13.182 7.209 -18.185 1.00 82.69 90 GLN A C 1
ATOM 725 O O . GLN A 1 90 ? 12.528 7.192 -17.138 1.00 82.69 90 GLN A O 1
ATOM 730 N N . ILE A 1 91 ? 14.477 6.885 -18.201 1.00 83.25 91 ILE A N 1
ATOM 731 C CA . ILE A 1 91 ? 15.213 6.553 -16.978 1.00 83.25 91 ILE A CA 1
ATOM 732 C C . ILE A 1 91 ? 15.463 7.789 -16.119 1.00 83.25 91 ILE A C 1
ATOM 734 O O . ILE A 1 91 ? 15.365 7.702 -14.891 1.00 83.25 91 ILE A O 1
ATOM 738 N N . SER A 1 92 ? 15.752 8.938 -16.730 1.00 86.56 92 SER A N 1
ATOM 739 C CA . SER A 1 92 ? 15.865 10.199 -15.996 1.00 86.56 92 SER A CA 1
ATOM 740 C C . SER A 1 92 ? 14.555 10.527 -15.275 1.00 86.56 92 SER A C 1
ATOM 742 O O . SER A 1 92 ? 14.563 10.732 -14.061 1.00 86.56 92 SER A O 1
ATOM 744 N N . GLU A 1 93 ? 13.422 10.455 -15.979 1.00 87.44 93 GLU A N 1
ATOM 745 C CA . GLU A 1 93 ? 12.090 10.655 -15.396 1.00 87.44 93 GLU A CA 1
ATOM 746 C C . GLU A 1 93 ? 11.810 9.685 -14.238 1.00 87.44 93 GLU A C 1
ATOM 748 O O . GLU A 1 93 ? 11.289 10.074 -13.189 1.00 87.44 93 GLU A O 1
ATOM 753 N N . MET A 1 94 ? 12.174 8.409 -14.396 1.00 85.19 94 MET A N 1
ATOM 754 C CA . MET A 1 94 ? 11.974 7.408 -13.350 1.00 85.19 94 MET A CA 1
ATOM 755 C C . MET A 1 94 ? 12.846 7.682 -12.117 1.00 85.19 94 MET A C 1
ATOM 757 O O . MET A 1 94 ? 12.369 7.596 -10.986 1.00 85.19 94 MET A O 1
ATOM 761 N N . ASN A 1 95 ? 14.106 8.071 -12.313 1.00 88.62 95 ASN A N 1
ATOM 762 C CA . ASN A 1 95 ? 14.999 8.448 -11.219 1.00 88.62 95 ASN A CA 1
ATOM 763 C C . ASN A 1 95 ? 14.511 9.708 -10.486 1.00 88.62 95 ASN A C 1
ATOM 765 O O . ASN A 1 95 ? 14.615 9.785 -9.260 1.00 88.62 95 ASN A O 1
ATOM 769 N N . GLU A 1 96 ? 13.928 10.677 -11.196 1.00 90.06 96 GLU A N 1
ATOM 770 C CA . GLU A 1 96 ? 13.264 11.818 -10.560 1.00 90.06 96 GLU A CA 1
ATOM 771 C C . GLU A 1 96 ? 12.076 11.383 -9.699 1.00 90.06 96 GLU A C 1
ATOM 773 O O . GLU A 1 96 ? 11.919 11.875 -8.576 1.00 90.06 96 GLU A O 1
ATOM 778 N N . LYS A 1 97 ? 11.260 10.434 -10.179 1.00 89.19 97 LYS A N 1
ATOM 779 C CA . LYS A 1 97 ? 10.200 9.829 -9.362 1.00 89.19 97 LYS A CA 1
ATOM 780 C C . LYS A 1 97 ? 10.795 9.161 -8.120 1.00 89.19 97 LYS A C 1
ATOM 782 O O . LYS A 1 97 ? 10.343 9.447 -7.016 1.00 89.19 97 LYS A O 1
ATOM 787 N N . PHE A 1 98 ? 11.846 8.353 -8.246 1.00 90.31 98 PHE A N 1
ATOM 788 C CA . PHE A 1 98 ? 12.474 7.700 -7.087 1.00 90.31 98 PHE A CA 1
ATOM 789 C C . PHE A 1 98 ? 12.962 8.716 -6.044 1.00 90.31 98 PHE A C 1
ATOM 791 O O . PHE A 1 98 ? 12.763 8.519 -4.845 1.00 90.31 98 PHE A O 1
ATOM 798 N N . ASN A 1 99 ? 13.535 9.841 -6.482 1.00 91.44 99 ASN A N 1
ATOM 799 C CA . ASN A 1 99 ? 13.950 10.914 -5.578 1.00 91.44 99 ASN A CA 1
ATOM 800 C C . ASN A 1 99 ? 12.756 11.550 -4.855 1.00 91.44 99 ASN A C 1
ATOM 802 O O . ASN A 1 99 ? 12.771 11.635 -3.627 1.00 91.44 99 ASN A O 1
ATOM 806 N N . LYS A 1 100 ? 11.683 11.898 -5.581 1.00 91.44 100 LYS A N 1
ATOM 807 C CA . LYS A 1 100 ? 10.436 12.401 -4.976 1.00 91.44 100 LYS A CA 1
ATOM 808 C C . LYS A 1 100 ? 9.856 11.408 -3.966 1.00 91.44 100 LYS A C 1
ATOM 810 O O . LYS A 1 100 ? 9.361 11.812 -2.917 1.00 91.44 100 LYS A O 1
ATOM 815 N N . PHE A 1 101 ? 9.934 10.111 -4.266 1.00 90.69 101 PHE A N 1
ATOM 816 C CA . PHE A 1 101 ? 9.414 9.051 -3.400 1.00 90.69 101 PHE A CA 1
ATOM 817 C C . PHE A 1 101 ? 10.212 8.967 -2.108 1.00 90.69 101 PHE A C 1
ATOM 819 O O . PHE A 1 101 ? 9.640 8.927 -1.020 1.00 90.69 101 PHE A O 1
ATOM 826 N N . ARG A 1 102 ? 11.539 9.051 -2.220 1.00 91.44 102 ARG A N 1
ATOM 827 C CA . ARG A 1 102 ? 12.445 9.095 -1.077 1.00 91.44 102 ARG A CA 1
ATOM 828 C C . ARG A 1 102 ? 12.205 10.311 -0.192 1.00 91.44 102 ARG A C 1
ATOM 830 O O . ARG A 1 102 ? 12.242 10.174 1.026 1.00 91.44 102 ARG A O 1
ATOM 837 N N . ASP A 1 103 ? 11.948 11.476 -0.773 1.00 92.69 103 ASP A N 1
ATOM 838 C CA . ASP A 1 103 ? 11.717 12.692 0.006 1.00 92.69 103 ASP A CA 1
ATOM 839 C C . ASP A 1 103 ? 10.386 12.645 0.769 1.00 92.69 103 ASP A C 1
ATOM 841 O O . ASP A 1 103 ? 10.371 12.942 1.963 1.00 92.69 103 ASP A O 1
ATOM 845 N N . GLN A 1 104 ? 9.310 12.143 0.151 1.00 91.31 104 GLN A N 1
ATOM 846 C CA . GLN A 1 104 ? 8.064 11.858 0.877 1.00 91.31 104 GLN A CA 1
ATOM 847 C C . GLN A 1 104 ? 8.262 10.833 1.993 1.00 91.31 104 GLN A C 1
ATOM 849 O O . GLN A 1 104 ? 7.681 10.960 3.067 1.00 91.31 104 GLN A O 1
ATOM 854 N N . PHE A 1 105 ? 9.083 9.810 1.754 1.00 90.44 105 PHE A N 1
ATOM 855 C CA . PHE A 1 105 ? 9.326 8.778 2.751 1.00 90.44 105 PHE A CA 1
ATOM 856 C C . PHE A 1 105 ? 10.145 9.299 3.944 1.00 90.44 105 PHE A C 1
ATOM 858 O O . PHE A 1 105 ? 9.874 8.934 5.085 1.00 90.44 105 PHE A O 1
ATOM 865 N N . LYS A 1 106 ? 11.105 10.206 3.714 1.00 90.81 106 LYS A N 1
ATOM 866 C CA . LYS A 1 106 ? 11.817 10.913 4.796 1.00 90.81 106 LYS A CA 1
ATOM 867 C C . LYS A 1 106 ? 10.865 11.761 5.639 1.00 90.81 106 LYS A C 1
ATOM 869 O O . LYS A 1 106 ? 10.983 11.782 6.860 1.00 90.81 106 LYS A O 1
ATOM 874 N N . GLU A 1 107 ? 9.936 12.457 4.991 1.00 92.50 107 GLU A N 1
ATOM 875 C CA . GLU A 1 107 ? 8.912 13.259 5.663 1.00 92.50 107 GLU A CA 1
ATOM 876 C C . GLU A 1 107 ? 7.944 12.386 6.472 1.00 92.50 107 GLU A C 1
ATOM 878 O O . GLU A 1 107 ? 7.651 12.693 7.623 1.00 92.50 107 GLU A O 1
ATOM 883 N N . LEU A 1 108 ? 7.505 11.251 5.924 1.00 90.38 108 LEU A N 1
ATOM 884 C CA . LEU A 1 108 ? 6.732 10.260 6.677 1.00 90.38 108 LEU A CA 1
ATOM 885 C C . LEU A 1 108 ? 7.507 9.734 7.886 1.00 90.38 108 LEU A C 1
ATOM 887 O O . LEU A 1 108 ? 6.943 9.644 8.973 1.00 90.38 108 LEU A O 1
ATOM 891 N N . GLY A 1 109 ? 8.800 9.448 7.725 1.00 89.25 109 GLY A N 1
ATOM 892 C CA . GLY A 1 109 ? 9.653 8.975 8.810 1.00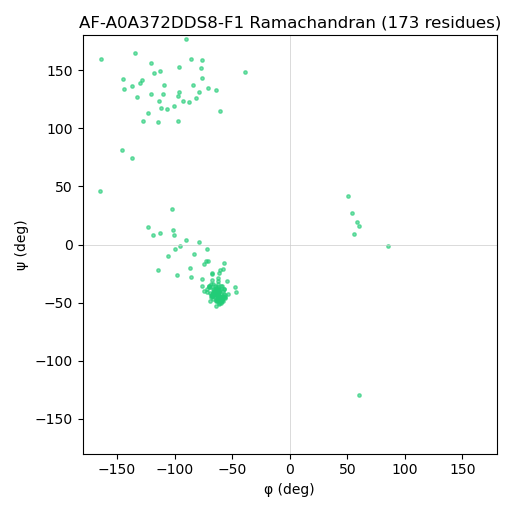 89.25 109 GLY A CA 1
ATOM 893 C C . GLY A 1 109 ? 9.803 9.976 9.960 1.00 89.25 109 GLY A C 1
ATOM 894 O O . GLY A 1 109 ? 9.910 9.558 11.110 1.00 89.25 109 GLY A O 1
ATOM 895 N N . SER A 1 110 ? 9.762 11.287 9.691 1.00 91.56 110 SER A N 1
ATOM 896 C CA . SER A 1 110 ? 9.801 12.301 10.756 1.00 91.56 110 SER A CA 1
ATOM 897 C C . SER A 1 110 ? 8.469 12.441 11.499 1.00 91.56 110 SER A C 1
ATOM 899 O O . SER A 1 110 ? 8.468 12.756 12.687 1.00 91.56 110 SER A O 1
ATOM 901 N N . LEU A 1 111 ? 7.346 12.172 10.826 1.00 90.44 111 LEU A N 1
ATOM 902 C CA . LEU A 1 111 ? 5.999 12.217 11.406 1.00 90.44 111 LEU A CA 1
ATOM 903 C C . LEU A 1 111 ? 5.594 10.904 12.096 1.00 90.44 111 LEU A C 1
ATOM 905 O O . LEU A 1 111 ? 4.771 10.910 13.007 1.00 90.44 111 LEU A O 1
ATOM 909 N N . ALA A 1 112 ? 6.136 9.774 11.648 1.00 86.56 112 ALA A N 1
ATOM 910 C CA . ALA A 1 112 ? 5.832 8.442 12.158 1.00 86.56 112 ALA A CA 1
ATOM 911 C C . ALA A 1 112 ? 7.084 7.552 12.112 1.00 86.56 112 ALA A C 1
ATOM 913 O O . ALA A 1 112 ? 7.226 6.740 11.193 1.00 86.56 112 ALA A O 1
ATOM 914 N N . PRO A 1 113 ? 7.988 7.658 13.102 1.00 83.75 113 PRO A N 1
ATOM 915 C CA . PRO A 1 113 ? 9.259 6.927 13.117 1.00 83.75 113 PRO A CA 1
ATOM 916 C C . PRO A 1 113 ? 9.117 5.406 12.969 1.00 83.75 113 PRO A C 1
ATOM 918 O O . PRO A 1 113 ? 9.945 4.768 12.329 1.00 83.75 113 PRO A O 1
ATOM 921 N N . GLN A 1 114 ? 8.025 4.821 13.468 1.00 79.12 114 GLN A N 1
ATOM 922 C CA . GLN A 1 114 ? 7.711 3.395 13.326 1.00 79.12 114 GLN A CA 1
ATOM 923 C C . GLN A 1 114 ? 7.549 2.938 11.866 1.00 79.12 114 GLN A C 1
ATOM 925 O O . GLN A 1 114 ? 7.684 1.754 11.566 1.00 79.12 114 GLN A O 1
ATOM 930 N N . THR A 1 115 ? 7.265 3.864 10.945 1.00 76.19 115 THR A N 1
ATOM 931 C CA . THR A 1 115 ? 7.187 3.561 9.509 1.00 76.19 115 THR A CA 1
ATOM 932 C C . THR A 1 115 ? 8.566 3.349 8.889 1.00 76.19 115 THR A C 1
ATOM 934 O O . THR A 1 115 ? 8.652 2.748 7.827 1.00 76.19 115 THR A O 1
ATOM 937 N N . ILE A 1 116 ? 9.655 3.767 9.542 1.00 78.06 116 ILE A N 1
ATOM 938 C CA . ILE A 1 116 ? 11.017 3.616 9.012 1.00 78.06 116 ILE A CA 1
ATOM 939 C C . ILE A 1 116 ? 11.469 2.151 9.059 1.00 78.06 116 ILE A C 1
ATOM 941 O O . ILE A 1 116 ? 12.075 1.672 8.101 1.00 78.06 116 ILE A O 1
ATOM 945 N N . ASP A 1 117 ? 11.150 1.434 10.140 1.00 80.75 117 ASP A N 1
ATOM 946 C CA . ASP A 1 117 ? 11.611 0.054 10.342 1.00 80.75 117 ASP A CA 1
ATOM 947 C C . ASP A 1 117 ? 10.946 -0.927 9.375 1.00 80.75 117 ASP A C 1
ATOM 949 O O . ASP A 1 117 ? 11.570 -1.886 8.920 1.00 80.75 117 ASP A O 1
ATOM 953 N N . LYS A 1 118 ? 9.661 -0.703 9.074 1.00 83.44 118 LYS A N 1
ATOM 954 C CA . LYS A 1 118 ? 8.874 -1.563 8.184 1.00 83.44 118 LYS A CA 1
ATOM 955 C C . LYS A 1 118 ? 8.016 -0.727 7.227 1.00 83.44 118 LYS A C 1
ATOM 957 O O . LYS A 1 118 ? 6.790 -0.663 7.378 1.00 83.44 118 LYS A O 1
ATOM 962 N N . PRO A 1 119 ? 8.647 -0.114 6.213 1.00 83.81 119 PRO A N 1
ATOM 963 C CA . PRO A 1 119 ? 8.062 0.937 5.387 1.00 83.81 119 PRO A CA 1
ATOM 964 C C . PRO A 1 119 ? 6.831 0.526 4.603 1.00 83.81 119 PRO A C 1
ATOM 966 O O . PRO A 1 119 ? 6.022 1.392 4.298 1.00 83.81 119 PRO A O 1
ATOM 969 N N . PHE A 1 120 ? 6.642 -0.760 4.304 1.00 88.81 120 PHE A N 1
ATOM 970 C CA . PHE A 1 120 ? 5.512 -1.256 3.508 1.00 88.81 120 PHE A CA 1
ATOM 971 C C . PHE A 1 120 ? 4.676 -2.313 4.240 1.00 88.81 120 PHE A C 1
ATOM 973 O O . PHE A 1 120 ? 3.824 -2.959 3.639 1.00 88.81 120 PHE A O 1
ATOM 980 N N . TYR A 1 121 ? 4.842 -2.442 5.561 1.00 86.81 121 TYR A N 1
ATOM 981 C CA . TYR A 1 121 ? 4.128 -3.446 6.360 1.00 86.81 121 TYR A CA 1
ATOM 982 C C . TYR A 1 121 ? 2.606 -3.286 6.355 1.00 86.81 121 TYR A C 1
ATOM 984 O O . TYR A 1 121 ? 1.888 -4.281 6.364 1.00 86.81 121 TYR A O 1
ATOM 992 N N . ASN A 1 122 ? 2.122 -2.045 6.289 1.00 88.38 122 ASN A N 1
ATOM 993 C CA . ASN A 1 122 ? 0.701 -1.724 6.156 1.00 88.38 122 ASN A CA 1
ATOM 994 C C . ASN A 1 122 ? 0.329 -1.335 4.711 1.00 88.38 122 ASN A C 1
ATOM 996 O O . ASN A 1 122 ? -0.560 -0.510 4.508 1.00 88.38 122 ASN A O 1
ATOM 1000 N N . CYS A 1 123 ? 1.026 -1.889 3.714 1.00 90.75 123 CYS A N 1
ATOM 1001 C CA . CYS A 1 123 ? 0.737 -1.685 2.298 1.00 90.75 123 CYS A CA 1
ATOM 1002 C C . CYS A 1 123 ? 0.150 -2.954 1.659 1.00 90.75 123 CYS A C 1
ATOM 1004 O O . CYS A 1 123 ? 0.629 -4.070 1.896 1.00 90.75 123 CYS A O 1
ATOM 1006 N N . TRP A 1 124 ? -0.880 -2.762 0.840 1.00 92.19 124 TRP A N 1
ATOM 1007 C CA . TRP A 1 124 ? -1.486 -3.764 -0.027 1.00 92.19 124 TRP A CA 1
ATOM 1008 C C . TRP A 1 124 ? -1.607 -3.193 -1.438 1.00 92.19 124 TRP A C 1
ATOM 1010 O O . TRP A 1 124 ? -1.976 -2.031 -1.620 1.00 92.19 124 TRP A O 1
ATOM 1020 N N . PHE A 1 125 ? -1.317 -4.023 -2.432 1.00 91.81 125 PHE A N 1
ATOM 1021 C CA . PHE A 1 125 ? -1.566 -3.733 -3.837 1.00 91.81 125 PHE A CA 1
ATOM 1022 C C . PHE A 1 125 ? -2.362 -4.907 -4.394 1.00 91.81 125 PHE A C 1
ATOM 1024 O O . PHE A 1 125 ? -1.843 -6.012 -4.509 1.00 91.81 125 PHE A O 1
ATOM 1031 N N . LEU A 1 126 ? -3.650 -4.667 -4.618 1.00 92.44 126 LEU A N 1
ATOM 1032 C CA . LEU A 1 126 ? -4.647 -5.688 -4.914 1.00 92.44 126 LEU A CA 1
ATOM 1033 C C . LEU A 1 126 ? -5.235 -5.449 -6.296 1.00 92.44 126 LEU A C 1
ATOM 1035 O O . LEU A 1 126 ? -5.431 -4.303 -6.704 1.00 92.44 126 LEU A O 1
ATOM 1039 N N . SER A 1 127 ? -5.600 -6.521 -6.986 1.00 92.69 127 SER A N 1
ATOM 1040 C CA . SER A 1 127 ? -6.524 -6.399 -8.107 1.00 92.69 127 SER A CA 1
ATOM 1041 C C . SER A 1 127 ? -7.955 -6.198 -7.604 1.00 92.69 127 SER A C 1
ATOM 1043 O O . SER A 1 127 ? -8.302 -6.547 -6.472 1.00 92.69 127 SER A O 1
ATOM 1045 N N . LEU A 1 128 ? -8.818 -5.645 -8.454 1.00 93.75 128 LEU A N 1
ATOM 1046 C CA . LEU A 1 128 ? -10.238 -5.508 -8.157 1.00 93.75 128 LEU A CA 1
ATOM 1047 C C . LEU A 1 128 ? -10.891 -6.866 -7.817 1.00 93.75 128 LEU A C 1
ATOM 1049 O O . LEU A 1 128 ? -11.580 -6.918 -6.800 1.00 93.75 128 LEU A O 1
ATOM 1053 N N . PRO A 1 129 ? -10.658 -7.971 -8.560 1.00 94.19 129 PRO A N 1
ATOM 1054 C CA . PRO A 1 129 ? -11.155 -9.292 -8.166 1.00 94.19 129 PRO A CA 1
ATOM 1055 C C . PRO A 1 129 ? -10.708 -9.734 -6.767 1.00 94.19 129 PRO A C 1
ATOM 1057 O O . PRO A 1 129 ? -11.529 -10.211 -5.988 1.00 94.19 129 PRO A O 1
ATOM 1060 N N . GLN A 1 130 ? -9.435 -9.530 -6.415 1.00 94.19 130 GLN A N 1
ATOM 1061 C CA . GLN A 1 130 ? -8.917 -9.874 -5.086 1.00 94.19 130 GLN A CA 1
ATOM 1062 C C . GLN A 1 130 ? -9.603 -9.056 -3.988 1.00 94.19 130 GLN A C 1
ATOM 1064 O O . GLN A 1 130 ? -9.988 -9.602 -2.955 1.00 94.19 130 GLN A O 1
ATOM 1069 N N . LEU A 1 131 ? -9.810 -7.755 -4.222 1.00 95.06 131 LEU A N 1
ATOM 1070 C CA . LEU A 1 131 ? -10.548 -6.900 -3.297 1.00 95.06 131 LEU A CA 1
ATOM 1071 C C . LEU A 1 131 ? -12.005 -7.358 -3.140 1.00 95.06 131 LEU A C 1
ATOM 1073 O O . LEU A 1 131 ? -12.500 -7.394 -2.018 1.00 95.06 131 LEU A O 1
ATOM 1077 N N . LEU A 1 132 ? -12.685 -7.733 -4.227 1.00 95.50 132 LEU A N 1
ATOM 1078 C CA . LEU A 1 132 ? -14.068 -8.219 -4.168 1.00 95.50 132 LEU A CA 1
ATOM 1079 C C . LEU A 1 132 ? -14.192 -9.492 -3.321 1.00 95.50 132 LEU A C 1
ATOM 1081 O O . LEU A 1 132 ? -15.093 -9.575 -2.495 1.00 95.50 132 LEU A O 1
ATOM 1085 N N . ILE A 1 133 ? -13.243 -10.422 -3.431 1.00 95.19 133 ILE A N 1
ATOM 1086 C CA . ILE A 1 133 ? -13.220 -11.636 -2.599 1.00 95.19 133 ILE A CA 1
ATOM 1087 C C . ILE A 1 133 ? -13.035 -11.314 -1.114 1.00 95.19 133 ILE A C 1
ATOM 1089 O O . ILE A 1 133 ? -13.656 -11.944 -0.261 1.00 95.19 133 ILE A O 1
ATOM 1093 N N . ILE A 1 134 ? -12.203 -10.321 -0.779 1.00 95.38 134 ILE A N 1
ATOM 1094 C CA . ILE A 1 134 ? -12.114 -9.836 0.606 1.00 95.38 134 ILE A CA 1
ATOM 1095 C C . ILE A 1 134 ? -13.484 -9.300 1.044 1.00 95.38 134 ILE A C 1
ATOM 1097 O O . ILE A 1 134 ? -13.958 -9.625 2.133 1.00 95.38 134 ILE A O 1
ATOM 1101 N N . LEU A 1 135 ? -14.124 -8.491 0.195 1.00 96.12 135 LEU A N 1
ATOM 1102 C CA . LEU A 1 135 ? -15.396 -7.830 0.489 1.00 96.12 135 LEU A CA 1
ATOM 1103 C C . LEU A 1 135 ? -16.586 -8.791 0.611 1.00 96.12 135 LEU A C 1
ATOM 1105 O O . LEU A 1 135 ? -17.501 -8.487 1.374 1.00 96.12 135 LEU A O 1
ATOM 1109 N N . ASP A 1 136 ? -16.551 -9.970 -0.015 1.00 96.38 136 ASP A N 1
ATOM 1110 C CA . ASP A 1 136 ? -17.566 -11.027 0.163 1.00 96.38 136 ASP A CA 1
ATOM 1111 C C . ASP A 1 136 ? -17.717 -11.473 1.630 1.00 96.38 136 ASP A C 1
ATOM 1113 O O . ASP A 1 136 ? -18.705 -12.099 2.029 1.00 96.38 136 ASP A O 1
ATOM 1117 N N . HIS A 1 137 ? -16.741 -11.130 2.468 1.00 94.62 137 HIS A N 1
ATOM 1118 C CA . HIS A 1 137 ? -16.712 -11.450 3.886 1.00 94.62 137 HIS A CA 1
ATOM 1119 C C . HIS A 1 137 ? -16.840 -10.231 4.807 1.00 94.62 137 HIS A C 1
ATOM 1121 O O . HIS A 1 137 ? -16.681 -10.363 6.022 1.00 94.62 137 HIS A O 1
ATOM 1127 N N . VAL A 1 138 ? -17.160 -9.062 4.253 1.00 96.50 138 VAL A N 1
ATOM 1128 C CA . VAL A 1 138 ? -17.202 -7.781 4.963 1.00 96.50 138 VAL A CA 1
ATOM 1129 C C . VAL A 1 138 ? -18.635 -7.260 5.024 1.00 96.50 138 VAL A C 1
ATOM 1131 O O . VAL A 1 138 ? -19.276 -7.047 4.001 1.00 96.50 138 VAL A O 1
ATOM 1134 N N . LYS A 1 139 ? -19.144 -7.009 6.234 1.0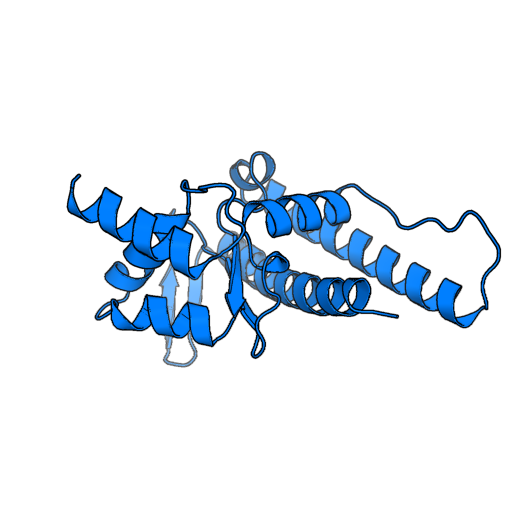0 95.56 139 LYS A N 1
ATOM 1135 C CA . LYS A 1 139 ? -20.439 -6.340 6.464 1.00 95.56 139 LYS A CA 1
ATOM 1136 C C . LYS A 1 139 ? -20.280 -4.979 7.139 1.00 95.56 139 LYS A C 1
ATOM 1138 O O . LYS A 1 139 ? -21.178 -4.147 7.054 1.00 95.56 139 LYS A O 1
ATOM 1143 N N . THR A 1 140 ? -19.156 -4.757 7.816 1.00 94.62 140 THR A N 1
ATOM 1144 C CA . THR A 1 140 ? -18.835 -3.528 8.553 1.00 94.62 140 THR A CA 1
ATOM 1145 C C . THR A 1 140 ? -17.409 -3.053 8.258 1.00 94.62 140 THR A C 1
ATOM 1147 O O . THR A 1 140 ? -16.583 -3.813 7.754 1.00 94.62 140 THR A O 1
ATOM 1150 N N . ALA A 1 141 ? -17.086 -1.805 8.608 1.00 89.25 141 ALA A N 1
ATOM 1151 C CA . ALA A 1 141 ? -15.720 -1.285 8.486 1.00 89.25 141 ALA A CA 1
ATOM 1152 C C . ALA A 1 141 ? -14.707 -2.093 9.323 1.00 89.25 141 ALA A C 1
ATOM 1154 O O . ALA A 1 141 ? -13.584 -2.336 8.879 1.00 89.25 141 ALA A O 1
ATOM 1155 N N . ASP A 1 142 ? -15.125 -2.580 10.493 1.00 91.5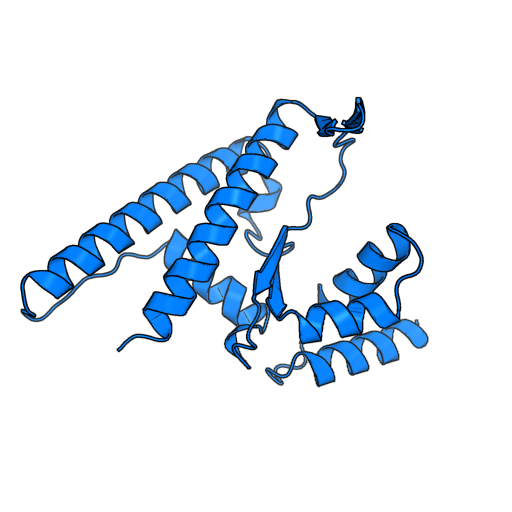0 142 ASP A N 1
ATOM 1156 C CA . ASP A 1 142 ? -14.285 -3.427 11.339 1.00 91.50 142 ASP A CA 1
ATOM 1157 C C . ASP A 1 142 ? -14.041 -4.797 10.696 1.00 91.50 142 ASP A C 1
ATOM 1159 O O . ASP A 1 142 ? -12.962 -5.372 10.847 1.00 91.50 142 ASP A O 1
ATOM 1163 N N . ASP A 1 143 ? -15.020 -5.333 9.959 1.00 94.31 143 ASP A N 1
ATOM 1164 C CA . ASP A 1 143 ? -14.839 -6.576 9.203 1.00 94.31 143 ASP A CA 1
ATOM 1165 C C . ASP A 1 143 ? -13.788 -6.381 8.110 1.00 94.31 143 ASP A C 1
ATOM 1167 O O . ASP A 1 143 ? -12.921 -7.236 7.951 1.00 94.31 143 ASP A O 1
ATOM 1171 N N . LEU A 1 144 ? -13.808 -5.240 7.410 1.00 93.25 144 LEU A N 1
ATOM 1172 C CA . LEU A 1 144 ? -12.828 -4.928 6.368 1.00 93.25 144 LEU A CA 1
ATOM 1173 C C . LEU A 1 144 ? -11.406 -4.939 6.925 1.00 93.25 144 LEU A C 1
ATOM 1175 O O . LEU A 1 144 ? -10.520 -5.582 6.362 1.00 93.25 144 LEU A O 1
ATOM 1179 N N . GLN A 1 145 ? -11.200 -4.264 8.057 1.00 92.00 145 GLN A N 1
ATOM 1180 C CA . GLN A 1 145 ? -9.914 -4.261 8.740 1.00 92.00 145 GLN A CA 1
ATOM 1181 C C . GLN A 1 145 ? -9.485 -5.687 9.100 1.00 92.00 145 GLN A C 1
ATOM 1183 O O . GLN A 1 145 ? -8.353 -6.076 8.807 1.00 92.00 145 GLN A O 1
ATOM 1188 N N . ARG A 1 146 ? -10.378 -6.479 9.709 1.00 93.06 146 ARG A N 1
ATOM 1189 C CA . ARG A 1 146 ? -10.063 -7.859 10.100 1.00 93.06 146 ARG A CA 1
ATOM 1190 C C . ARG A 1 146 ? -9.714 -8.724 8.897 1.00 93.06 146 ARG A C 1
ATOM 1192 O O . ARG A 1 146 ? -8.726 -9.445 8.966 1.00 93.06 146 ARG A O 1
ATOM 1199 N N . GLU A 1 147 ? -10.481 -8.653 7.813 1.00 94.38 147 GLU A N 1
ATOM 1200 C CA . GLU A 1 147 ? -10.262 -9.471 6.618 1.00 94.38 147 GLU A CA 1
ATOM 1201 C C . GLU A 1 147 ? -8.962 -9.106 5.890 1.00 94.38 147 GLU A C 1
ATOM 1203 O O . GLU A 1 147 ? -8.182 -10.004 5.571 1.00 94.38 147 GLU A O 1
ATOM 1208 N N . ILE A 1 148 ? -8.658 -7.814 5.713 1.00 92.00 148 ILE A N 1
ATOM 1209 C CA . ILE A 1 148 ? -7.377 -7.370 5.134 1.00 92.00 148 ILE A CA 1
ATOM 1210 C C . ILE A 1 148 ? -6.203 -7.822 6.013 1.00 92.00 148 ILE A C 1
ATOM 1212 O O . ILE A 1 148 ? -5.172 -8.277 5.512 1.00 92.00 148 ILE A O 1
ATOM 1216 N N . TRP A 1 149 ? -6.343 -7.730 7.338 1.00 92.12 149 TRP A N 1
ATOM 1217 C CA . TRP A 1 149 ? -5.258 -8.045 8.265 1.00 92.12 149 TRP A CA 1
ATOM 1218 C C . TRP A 1 149 ? -4.919 -9.533 8.374 1.00 92.12 149 TRP A C 1
ATOM 1220 O O . TRP A 1 149 ? -3.826 -9.851 8.847 1.00 92.12 149 TRP A O 1
ATOM 1230 N N . LYS A 1 150 ? -5.770 -10.445 7.890 1.00 91.56 150 LYS A N 1
ATOM 1231 C CA . LYS A 1 150 ? -5.460 -11.887 7.876 1.00 91.56 150 LYS A CA 1
ATOM 1232 C C . LYS A 1 150 ? -4.197 -12.208 7.079 1.00 91.56 150 LYS A C 1
ATOM 1234 O O . LYS A 1 150 ? -3.411 -13.056 7.485 1.00 91.56 150 LYS A O 1
ATOM 1239 N N . THR A 1 151 ? -3.957 -11.474 5.994 1.00 88.62 151 THR A N 1
ATOM 1240 C CA . THR A 1 151 ? -2.755 -11.615 5.153 1.00 88.62 151 THR A CA 1
ATOM 1241 C C . THR A 1 151 ? -1.604 -10.716 5.614 1.00 88.62 151 THR A C 1
ATOM 1243 O O . THR A 1 151 ? -0.549 -10.667 4.984 1.00 88.62 151 THR A O 1
ATOM 1246 N N . ARG A 1 152 ? -1.761 -9.986 6.734 1.00 88.12 152 ARG A N 1
ATOM 1247 C CA . ARG A 1 152 ? -0.758 -9.010 7.193 1.00 88.12 152 ARG A CA 1
ATOM 1248 C C . ARG A 1 152 ? 0.563 -9.664 7.605 1.00 88.12 152 ARG A C 1
ATOM 1250 O O . ARG A 1 152 ? 1.627 -9.117 7.327 1.00 88.12 152 ARG A O 1
ATOM 1257 N N . ASN A 1 153 ? 0.481 -10.807 8.281 1.00 86.00 153 ASN A N 1
ATOM 1258 C CA . ASN A 1 153 ? 1.626 -11.552 8.821 1.00 86.00 153 ASN A CA 1
ATOM 1259 C C . ASN A 1 153 ? 1.754 -12.958 8.231 1.00 86.00 153 ASN A C 1
ATOM 1261 O O . ASN A 1 153 ? 2.542 -13.759 8.726 1.00 86.00 153 ASN A O 1
ATOM 1265 N N . PHE A 1 154 ? 0.950 -13.268 7.220 1.00 86.00 154 PHE A N 1
ATOM 1266 C CA . PHE A 1 154 ? 0.903 -14.582 6.611 1.00 86.00 154 PHE A CA 1
ATOM 1267 C C . PHE A 1 154 ? 1.496 -14.504 5.211 1.00 86.00 154 PHE A C 1
ATOM 1269 O O . PHE A 1 154 ? 1.115 -13.639 4.428 1.00 86.00 154 PHE A O 1
ATOM 1276 N N . SER A 1 155 ? 2.424 -15.408 4.928 1.00 84.62 155 SER A N 1
ATOM 1277 C CA . SER A 1 155 ? 2.832 -15.748 3.574 1.00 84.62 155 SER A CA 1
ATOM 1278 C C . SER A 1 155 ? 3.117 -17.237 3.548 1.00 84.62 155 SER A C 1
ATOM 1280 O O . SER A 1 155 ? 3.791 -17.759 4.441 1.00 84.62 155 SER A O 1
ATOM 1282 N N . ALA A 1 156 ? 2.607 -17.913 2.526 1.00 86.06 156 ALA A N 1
ATOM 1283 C CA . ALA A 1 156 ? 2.928 -19.306 2.269 1.00 86.06 156 ALA A CA 1
ATOM 1284 C C . ALA A 1 156 ? 3.983 -19.462 1.166 1.00 86.06 156 ALA A C 1
ATOM 1286 O O . ALA A 1 156 ? 4.253 -20.580 0.730 1.00 86.06 156 ALA A O 1
ATOM 1287 N N . SER A 1 157 ? 4.578 -18.345 0.717 1.00 86.00 157 SER A N 1
ATOM 1288 C CA . SER A 1 157 ? 5.509 -18.289 -0.419 1.00 86.00 157 SER A CA 1
ATOM 1289 C C . SER A 1 157 ? 4.931 -18.904 -1.695 1.00 86.00 157 SER A C 1
ATOM 1291 O O . SER A 1 157 ? 5.670 -19.406 -2.541 1.00 86.00 157 SER A O 1
ATOM 1293 N N . SER A 1 158 ? 3.605 -18.891 -1.827 1.00 88.81 158 SER A N 1
ATOM 1294 C CA . SER A 1 158 ? 2.926 -19.491 -2.972 1.00 88.81 158 SER A CA 1
ATOM 1295 C C . SER A 1 158 ? 2.803 -18.544 -4.154 1.00 88.81 158 SER A C 1
ATOM 1297 O O . SER A 1 158 ? 2.617 -18.995 -5.281 1.00 88.81 158 SER A O 1
ATOM 1299 N N . LEU A 1 159 ? 2.921 -17.239 -3.883 1.00 88.75 159 LEU A N 1
ATOM 1300 C CA . LEU A 1 159 ? 2.714 -16.159 -4.845 1.00 88.75 159 LEU A CA 1
ATOM 1301 C C . LEU A 1 159 ? 1.296 -16.134 -5.445 1.00 88.75 159 LEU A C 1
ATOM 1303 O O . LEU A 1 159 ? 1.069 -15.469 -6.456 1.00 88.75 159 LEU A O 1
ATOM 1307 N N . ASP A 1 160 ? 0.353 -16.840 -4.818 1.00 89.50 160 ASP A N 1
ATOM 1308 C CA . ASP A 1 160 ? -1.059 -16.881 -5.178 1.00 89.50 160 ASP A CA 1
ATOM 1309 C C . ASP A 1 160 ? -1.877 -16.251 -4.050 1.00 89.50 160 ASP A C 1
ATOM 1311 O O . ASP A 1 160 ? -2.093 -16.850 -2.993 1.00 89.50 160 ASP A O 1
ATOM 1315 N N . PHE A 1 161 ? -2.354 -15.028 -4.289 1.00 90.5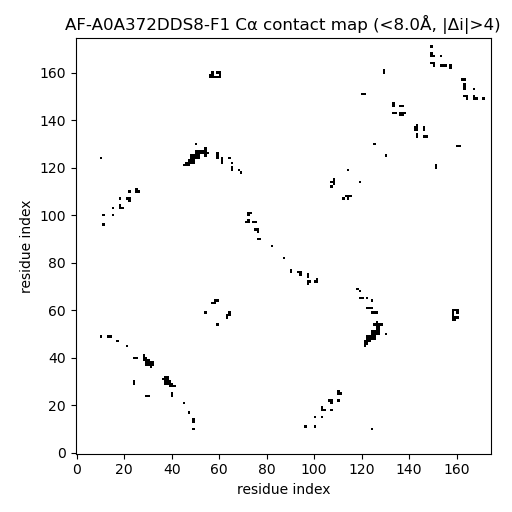6 161 PHE A N 1
ATOM 1316 C CA . PHE A 1 161 ? -3.173 -14.305 -3.323 1.00 90.56 161 PHE A CA 1
ATOM 1317 C C . PHE A 1 161 ? -4.390 -15.119 -2.862 1.00 90.56 161 PHE A C 1
ATOM 1319 O O . PHE A 1 161 ? -4.711 -15.110 -1.676 1.00 90.56 161 PHE A O 1
ATOM 1326 N N . TYR A 1 162 ? -5.081 -15.803 -3.778 1.00 91.81 162 TYR A N 1
ATOM 1327 C CA . TYR A 1 162 ? -6.342 -16.477 -3.476 1.00 91.81 162 TYR A CA 1
ATOM 1328 C C . TYR A 1 162 ? -6.105 -17.653 -2.534 1.00 91.81 162 TYR A C 1
ATOM 1330 O O . TYR A 1 162 ? -6.818 -17.803 -1.539 1.00 91.81 162 TYR A O 1
ATOM 1338 N N . MET A 1 163 ? -5.063 -18.441 -2.806 1.00 91.88 163 MET A N 1
ATOM 1339 C CA . MET A 1 163 ? -4.682 -19.550 -1.938 1.00 91.88 163 MET A CA 1
ATOM 1340 C C . MET A 1 163 ? -4.208 -19.053 -0.567 1.00 91.88 163 MET A C 1
ATOM 1342 O O . MET A 1 163 ? -4.618 -19.599 0.458 1.00 91.88 163 MET A O 1
ATOM 1346 N N . GLU A 1 164 ? -3.387 -17.998 -0.518 1.00 91.88 164 GLU A N 1
ATOM 1347 C CA . GLU A 1 164 ? -2.910 -17.463 0.762 1.00 91.88 164 GLU A CA 1
ATOM 1348 C C . GLU A 1 164 ? -4.028 -16.843 1.590 1.00 91.88 164 GLU A C 1
ATOM 1350 O O . GLU A 1 164 ? -4.056 -17.011 2.810 1.00 91.88 164 GLU A O 1
ATOM 1355 N N . TYR A 1 165 ? -4.970 -16.161 0.943 1.00 93.56 165 TYR A N 1
ATOM 1356 C CA . TYR A 1 165 ? -6.129 -15.596 1.611 1.00 93.56 165 TYR A CA 1
ATOM 1357 C C . TYR A 1 165 ? -7.033 -16.691 2.191 1.00 93.56 165 TYR A C 1
ATOM 1359 O O . TYR A 1 165 ? -7.420 -16.597 3.359 1.00 93.56 165 TYR A O 1
ATOM 1367 N N . ASP A 1 166 ? -7.317 -17.754 1.433 1.00 93.81 166 ASP A N 1
ATOM 1368 C CA . ASP A 1 166 ? -8.128 -18.878 1.913 1.00 93.81 166 ASP A CA 1
ATOM 1369 C C . ASP A 1 166 ? -7.456 -19.610 3.088 1.00 93.81 166 ASP A C 1
ATOM 1371 O O . ASP A 1 166 ? -8.074 -19.853 4.129 1.00 93.81 166 ASP A O 1
ATOM 1375 N N . TRP A 1 167 ? -6.147 -19.862 2.997 1.00 93.88 167 TRP A N 1
ATOM 1376 C CA . TRP A 1 167 ? -5.381 -20.457 4.094 1.00 93.88 167 TRP A CA 1
ATOM 1377 C C . TRP A 1 167 ? -5.327 -19.563 5.327 1.00 93.88 167 TRP A C 1
ATOM 1379 O O . TRP A 1 167 ? -5.538 -20.048 6.442 1.00 93.88 167 TRP A O 1
ATOM 1389 N N . ALA A 1 168 ? -5.100 -18.260 5.152 1.00 93.44 168 ALA A N 1
ATOM 1390 C CA . ALA A 1 168 ? -5.143 -17.314 6.254 1.00 93.44 168 ALA A CA 1
ATOM 1391 C C . ALA A 1 168 ? -6.524 -17.349 6.925 1.00 93.44 168 ALA A C 1
ATOM 1393 O O . ALA A 1 168 ? -6.619 -17.504 8.141 1.00 93.44 168 ALA A O 1
ATOM 1394 N N . ARG A 1 169 ? -7.618 -17.309 6.154 1.00 93.56 169 ARG A N 1
ATOM 1395 C CA . ARG A 1 169 ? -8.978 -17.438 6.698 1.00 93.56 169 ARG A CA 1
ATOM 1396 C C . ARG A 1 169 ? -9.183 -18.736 7.473 1.00 93.56 169 ARG A C 1
ATOM 1398 O O . ARG A 1 169 ? -9.741 -18.687 8.570 1.00 93.56 169 ARG A O 1
ATOM 1405 N N . TYR A 1 170 ? -8.721 -19.864 6.942 1.00 92.88 170 TYR A N 1
ATOM 1406 C CA . TYR A 1 170 ? -8.812 -21.156 7.614 1.00 92.88 170 TYR A CA 1
ATOM 1407 C C . TYR A 1 170 ? -8.081 -21.155 8.961 1.00 92.88 170 TYR A C 1
ATOM 1409 O O . TYR A 1 170 ? -8.648 -21.579 9.969 1.00 92.88 170 TYR A O 1
ATOM 1417 N N . LEU A 1 171 ? -6.855 -20.629 9.011 1.00 90.38 171 LEU A N 1
ATOM 1418 C CA . LEU A 1 171 ? -6.072 -20.540 10.246 1.00 90.38 171 LEU A CA 1
ATOM 1419 C C . LEU A 1 171 ? -6.739 -19.632 11.284 1.00 90.38 171 LEU A C 1
ATOM 1421 O O . LEU A 1 171 ? -6.851 -20.015 12.445 1.00 90.38 171 LEU A O 1
ATOM 1425 N N . TYR A 1 172 ? -7.253 -18.475 10.861 1.00 87.38 172 TYR A N 1
ATOM 1426 C CA . TYR A 1 172 ? -7.977 -17.558 11.745 1.00 87.38 172 TYR A CA 1
ATOM 1427 C C . TYR A 1 172 ? -9.318 -18.118 12.239 1.00 87.38 172 TYR A C 1
ATOM 1429 O O . TYR A 1 172 ? -9.779 -17.708 13.294 1.00 87.38 172 TYR A O 1
ATOM 1437 N N . SER A 1 173 ? -9.950 -19.052 11.518 1.00 84.62 173 SER A N 1
ATOM 1438 C CA . SER A 1 173 ? -11.175 -19.724 11.990 1.00 84.62 173 SER A CA 1
ATOM 1439 C C . SER A 1 173 ? -10.932 -20.737 13.116 1.00 84.62 173 SER A C 1
ATOM 1441 O O . SER A 1 173 ? -11.881 -21.194 13.749 1.00 84.62 173 SER A O 1
ATOM 1443 N N . LYS A 1 174 ? -9.666 -21.112 13.340 1.00 73.06 174 LYS A N 1
ATOM 1444 C CA . LYS A 1 174 ? -9.239 -22.102 14.336 1.00 73.06 174 LYS A CA 1
ATOM 1445 C C . LYS A 1 174 ? -8.574 -21.497 15.575 1.00 73.06 174 LYS A C 1
ATOM 1447 O O . LYS A 1 174 ? -8.289 -22.253 16.503 1.00 73.06 174 LYS A O 1
ATOM 1452 N N . ALA A 1 175 ? -8.276 -20.200 15.549 1.00 62.62 175 ALA A N 1
ATOM 1453 C CA . ALA A 1 175 ? -7.689 -19.444 16.654 1.00 62.62 175 ALA A CA 1
ATOM 1454 C C . ALA A 1 175 ? -8.792 -18.825 17.520 1.00 62.62 175 ALA A C 1
ATOM 1456 O O . ALA A 1 175 ? -8.601 -18.799 18.755 1.00 62.62 175 ALA A O 1
#

pLDDT: mean 87.43, std 7.7, range [47.62, 96.5]

Foldseek 3Di:
DPLPVVCLCLLLVLVLVQLVVVLVCLVVQWDQDPVRDIDGCPVPDDAREAEAQDDPQLCQPLVNVQVSLVCLLPHADDDPDDDDPVVVVVSVVSRVSSVVSNVSQVSVCVSPVVCVVRVCLRYGYYYPVLLVVLCVQDDDPVSSVVLVCLCSPDDPVPSGSVVRSVVSVVVVVVD

Radius of gyration: 17.93 Å; Cα contacts (8 Å, |Δi|>4): 149; chains: 1; bounding box: 46×40×45 Å